Protein AF-A0A3N5Q943-F1 (afdb_monomer_lite)

Sequence (76 aa):
MTIFHFGKHSVPFSDIHDINVEYKYHENELYVDLEINGGAQLSLNLPDSLTFMEQFIAKIREEKNIKAPLPVQNEN

Radius of gyration: 14.64 Å; chains: 1; bounding box: 29×22×50 Å

Secondary structure (DSSP, 8-state):
--EEEETTEEEEGGGEEEEEEEEETTTTEEEEEEEETTTEEEE--HHHHHHHHHHHHHHHHHHTT-PPPPP-----

Structure (mmCIF, N/CA/C/O backbone):
data_AF-A0A3N5Q943-F1
#
_entry.id   AF-A0A3N5Q943-F1
#
loop_
_atom_site.group_PDB
_atom_site.id
_atom_site.type_symbol
_atom_site.label_atom_id
_atom_site.label_alt_id
_atom_site.label_comp_id
_atom_site.label_asym_id
_atom_site.label_entity_id
_atom_site.label_seq_id
_atom_site.pdbx_PDB_ins_code
_atom_site.Cartn_x
_atom_site.Cartn_y
_atom_site.Cartn_z
_atom_site.occupancy
_atom_site.B_iso_or_equiv
_atom_site.auth_seq_id
_atom_site.auth_comp_id
_atom_site.auth_asym_id
_atom_site.auth_atom_id
_atom_site.pdbx_PDB_model_num
ATOM 1 N N . MET A 1 1 ? -9.187 11.337 -7.079 1.00 66.06 1 MET A N 1
ATOM 2 C CA . MET A 1 1 ? -8.308 10.312 -7.680 1.00 66.06 1 MET A CA 1
ATOM 3 C C . MET A 1 1 ? -7.057 10.255 -6.827 1.00 66.06 1 MET A C 1
ATOM 5 O O . MET A 1 1 ? -6.299 11.214 -6.831 1.00 66.06 1 MET A O 1
ATOM 9 N N . THR A 1 2 ? -6.922 9.217 -6.006 1.00 83.50 2 THR A N 1
ATOM 10 C CA . THR A 1 2 ? -5.799 9.077 -5.066 1.00 83.50 2 THR A CA 1
ATOM 11 C C . THR A 1 2 ? -4.620 8.448 -5.799 1.00 83.50 2 THR A C 1
ATOM 13 O O . THR A 1 2 ? -4.804 7.449 -6.497 1.00 83.50 2 THR A O 1
ATOM 16 N N . ILE A 1 3 ? -3.435 9.040 -5.675 1.00 89.62 3 ILE A N 1
ATOM 17 C CA . ILE A 1 3 ? -2.186 8.525 -6.245 1.00 89.62 3 ILE A CA 1
ATOM 18 C C . ILE A 1 3 ? -1.258 8.208 -5.076 1.00 89.62 3 ILE A C 1
ATOM 20 O O . ILE A 1 3 ? -1.023 9.068 -4.229 1.00 89.62 3 ILE A O 1
ATOM 24 N N . PHE A 1 4 ? -0.762 6.975 -5.028 1.00 92.69 4 PHE A N 1
ATOM 25 C CA . PHE A 1 4 ? 0.241 6.556 -4.063 1.00 92.69 4 PHE A CA 1
ATOM 26 C C . PHE A 1 4 ? 1.636 6.878 -4.601 1.00 92.69 4 PHE A C 1
ATOM 28 O O . PHE A 1 4 ? 1.976 6.505 -5.725 1.00 92.69 4 PHE A O 1
ATOM 35 N N . HIS A 1 5 ? 2.445 7.560 -3.797 1.00 90.75 5 HIS A N 1
ATOM 36 C CA . HIS A 1 5 ? 3.820 7.915 -4.133 1.00 90.75 5 HIS A CA 1
ATOM 37 C C . HIS A 1 5 ? 4.776 7.170 -3.201 1.00 90.75 5 HIS A C 1
ATOM 39 O O . HIS A 1 5 ? 4.628 7.262 -1.985 1.00 90.75 5 HIS A O 1
ATOM 45 N N . PHE A 1 6 ? 5.761 6.473 -3.769 1.00 86.50 6 PHE A N 1
ATOM 46 C CA . PHE A 1 6 ? 6.793 5.756 -3.017 1.00 86.50 6 PHE A CA 1
ATOM 47 C C . PHE A 1 6 ? 8.111 5.775 -3.792 1.00 86.50 6 PHE A C 1
ATOM 49 O O . PHE A 1 6 ? 8.139 5.575 -5.011 1.00 86.50 6 PHE A O 1
ATOM 56 N N . GLY A 1 7 ? 9.221 6.063 -3.114 1.00 82.19 7 GLY A N 1
ATOM 57 C CA . GLY A 1 7 ? 10.507 6.293 -3.777 1.00 82.19 7 GLY A CA 1
ATOM 58 C C . GLY A 1 7 ? 10.401 7.287 -4.949 1.00 82.19 7 GLY A C 1
ATOM 59 O O . GLY A 1 7 ? 10.066 8.454 -4.762 1.00 82.19 7 GLY A O 1
ATOM 60 N N . LYS A 1 8 ? 10.700 6.823 -6.171 1.00 85.62 8 LYS A N 1
ATOM 61 C CA . LYS A 1 8 ? 10.559 7.595 -7.429 1.00 85.62 8 LYS A CA 1
ATOM 62 C C . LYS A 1 8 ? 9.334 7.187 -8.258 1.00 85.62 8 LYS A C 1
ATOM 64 O O . LYS A 1 8 ? 9.187 7.629 -9.396 1.00 85.62 8 LYS A O 1
ATOM 69 N N . HIS A 1 9 ? 8.498 6.311 -7.719 1.00 87.56 9 HIS A N 1
ATOM 70 C CA . HIS A 1 9 ? 7.352 5.728 -8.397 1.00 87.56 9 HIS A CA 1
ATOM 71 C C . HIS A 1 9 ? 6.065 6.423 -7.966 1.00 87.56 9 HIS A C 1
ATOM 73 O O . HIS A 1 9 ? 5.976 7.078 -6.925 1.00 87.56 9 HIS A O 1
ATOM 79 N N . SER A 1 10 ? 5.050 6.329 -8.814 1.00 91.81 10 SER A N 1
ATOM 80 C CA . SER A 1 10 ? 3.719 6.854 -8.534 1.00 91.81 10 SER A CA 1
ATOM 81 C C . SER A 1 10 ? 2.703 5.922 -9.165 1.00 91.81 10 SER A C 1
ATOM 83 O O . SER A 1 10 ? 2.800 5.630 -10.355 1.00 91.81 10 SER A O 1
ATOM 85 N N . VAL A 1 11 ? 1.765 5.437 -8.358 1.00 91.69 11 VAL A N 1
ATOM 86 C CA . VAL A 1 11 ? 0.761 4.453 -8.762 1.00 91.69 11 VAL A CA 1
ATOM 87 C C . VAL A 1 11 ? -0.620 5.008 -8.421 1.00 91.69 11 VAL A C 1
ATOM 89 O O . VAL A 1 11 ? -0.923 5.233 -7.246 1.00 91.69 11 VAL A O 1
ATOM 92 N N . PRO A 1 12 ? -1.475 5.276 -9.418 1.00 93.56 12 PRO A N 1
ATOM 93 C CA . PRO A 1 12 ? -2.878 5.575 -9.173 1.00 93.56 12 PRO A CA 1
ATOM 94 C C . PRO A 1 12 ? -3.556 4.409 -8.452 1.00 93.56 12 PRO A C 1
ATOM 96 O O . PRO A 1 12 ? -3.393 3.257 -8.839 1.00 93.56 12 PRO A O 1
ATOM 99 N N . PHE A 1 13 ? -4.388 4.688 -7.448 1.00 92.75 13 PHE A N 1
ATOM 100 C CA . PHE A 1 13 ? -5.142 3.629 -6.761 1.00 92.75 13 PHE A CA 1
ATOM 101 C C . PHE A 1 13 ? -6.097 2.871 -7.696 1.00 92.75 13 PHE A C 1
ATOM 103 O O . PHE A 1 13 ? -6.466 1.744 -7.397 1.00 92.75 13 PHE A O 1
ATOM 110 N N . SER A 1 14 ? -6.507 3.481 -8.813 1.00 92.88 14 SER A N 1
ATOM 111 C CA . SER A 1 14 ? -7.297 2.823 -9.864 1.00 92.88 14 SER A CA 1
ATOM 112 C C . SER A 1 14 ? -6.540 1.719 -10.596 1.00 92.88 14 SER A C 1
ATOM 114 O O . SER A 1 14 ? -7.166 0.869 -11.224 1.00 92.88 14 SER A O 1
ATOM 116 N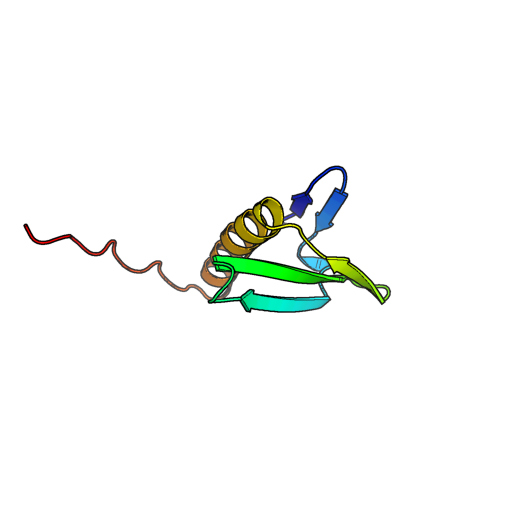 N . ASP A 1 15 ? -5.211 1.764 -10.545 1.00 93.50 15 ASP A N 1
ATOM 117 C CA . ASP A 1 15 ? -4.347 0.849 -11.278 1.00 93.50 15 ASP A CA 1
ATOM 118 C C . ASP A 1 15 ? -3.941 -0.345 -10.414 1.00 93.50 15 ASP A C 1
ATOM 120 O O . ASP A 1 15 ? -3.386 -1.299 -10.942 1.00 93.50 15 ASP A O 1
ATOM 124 N N . ILE A 1 16 ? -4.231 -0.311 -9.110 1.00 94.12 16 ILE A N 1
ATOM 125 C CA . ILE A 1 16 ? -3.995 -1.420 -8.185 1.00 94.12 16 ILE A CA 1
ATOM 126 C C . ILE A 1 16 ? -5.123 -2.439 -8.363 1.00 94.12 16 ILE A C 1
ATOM 128 O O . ILE A 1 16 ? -6.294 -2.120 -8.154 1.00 94.12 16 ILE A O 1
ATOM 132 N N . HIS A 1 17 ? -4.754 -3.650 -8.769 1.00 94.50 17 HIS A N 1
ATOM 133 C CA . HIS A 1 17 ? -5.655 -4.781 -8.946 1.00 94.50 17 HIS A CA 1
ATOM 134 C C . HIS A 1 17 ? -5.865 -5.529 -7.629 1.00 94.50 17 HIS A C 1
ATOM 136 O O . HIS A 1 17 ? -7.002 -5.665 -7.185 1.00 94.50 17 HIS A O 1
ATOM 142 N N . ASP A 1 18 ? -4.764 -5.934 -6.995 1.00 95.12 18 ASP A N 1
ATOM 143 C CA . ASP A 1 18 ? -4.755 -6.710 -5.758 1.00 95.12 18 ASP A CA 1
ATOM 144 C C . ASP A 1 18 ? -3.678 -6.203 -4.792 1.00 95.12 18 ASP A C 1
ATOM 146 O O . ASP A 1 18 ? -2.702 -5.553 -5.181 1.00 95.12 18 ASP A O 1
ATOM 150 N N . ILE A 1 19 ? -3.888 -6.481 -3.504 1.00 95.44 19 ILE A N 1
ATOM 151 C CA . ILE A 1 19 ? -2.994 -6.093 -2.410 1.00 95.44 19 ILE A CA 1
ATOM 152 C C . ILE A 1 19 ? -2.795 -7.308 -1.504 1.00 95.44 19 ILE A C 1
ATOM 154 O O . ILE A 1 19 ? -3.763 -7.830 -0.947 1.00 95.44 19 ILE A O 1
ATOM 158 N N . ASN A 1 20 ? -1.544 -7.711 -1.298 1.00 97.06 20 ASN A N 1
ATOM 159 C CA . ASN A 1 20 ? -1.165 -8.660 -0.256 1.00 97.06 20 ASN A CA 1
ATOM 160 C C . ASN A 1 20 ? -0.554 -7.899 0.925 1.00 97.06 20 ASN A C 1
ATOM 162 O O . ASN A 1 20 ? 0.318 -7.053 0.735 1.00 97.06 20 ASN A O 1
ATOM 166 N N . VAL A 1 21 ? -1.014 -8.195 2.142 1.00 96.88 21 VAL A N 1
ATOM 167 C CA . VAL A 1 21 ? -0.502 -7.585 3.375 1.00 96.88 21 VAL A CA 1
ATOM 168 C C . VAL A 1 21 ? -0.001 -8.689 4.291 1.00 96.88 21 VAL A C 1
ATOM 170 O O . VAL A 1 21 ? -0.778 -9.536 4.733 1.00 96.88 21 VAL A O 1
ATOM 173 N N . GLU A 1 22 ? 1.284 -8.646 4.618 1.00 96.81 22 GLU A N 1
ATOM 174 C CA . GLU A 1 22 ? 1.915 -9.568 5.555 1.00 96.81 22 GLU A CA 1
ATOM 175 C C . GLU A 1 22 ? 2.416 -8.801 6.776 1.00 96.81 22 GLU A C 1
ATOM 177 O O . GLU A 1 22 ? 3.105 -7.789 6.658 1.00 96.81 22 GLU A O 1
ATOM 182 N N . TYR A 1 23 ? 2.091 -9.299 7.968 1.00 96.56 23 TYR A N 1
ATOM 183 C CA . TYR A 1 23 ? 2.656 -8.796 9.213 1.00 96.56 23 TYR A CA 1
ATOM 184 C C . TYR A 1 23 ? 3.412 -9.905 9.935 1.00 96.56 23 TYR A C 1
ATOM 186 O O . TYR A 1 23 ? 2.840 -10.934 10.307 1.00 96.56 23 TYR A O 1
ATOM 194 N N . LYS A 1 24 ? 4.698 -9.672 10.184 1.00 95.31 24 LYS A N 1
ATOM 195 C CA . LYS A 1 24 ? 5.573 -10.610 10.881 1.00 95.31 24 LYS A CA 1
ATOM 196 C C . LYS A 1 24 ? 5.722 -10.192 12.337 1.00 95.31 24 LYS A C 1
ATOM 198 O O . LYS A 1 24 ? 6.545 -9.348 12.678 1.00 95.31 24 LYS A O 1
ATOM 203 N N . TYR A 1 25 ? 4.954 -10.832 13.220 1.00 95.00 25 TYR A N 1
ATOM 204 C CA . TYR A 1 25 ? 4.920 -10.499 14.652 1.00 95.00 25 TYR A CA 1
ATOM 205 C C . TYR A 1 25 ? 6.280 -10.556 15.357 1.00 95.00 25 TYR A C 1
ATOM 207 O O . TYR A 1 25 ? 6.530 -9.751 16.247 1.00 95.00 25 TYR A O 1
ATOM 215 N N . HIS A 1 26 ? 7.143 -11.505 14.990 1.00 97.06 26 HIS A N 1
ATOM 216 C CA . HIS A 1 26 ? 8.455 -11.645 15.623 1.00 97.06 26 HIS A CA 1
ATOM 217 C C . HIS A 1 26 ? 9.421 -10.518 15.231 1.00 97.06 26 HIS A C 1
ATOM 219 O O . HIS A 1 26 ? 10.232 -10.092 16.047 1.00 97.06 26 HIS A O 1
ATOM 225 N N . GLU A 1 27 ? 9.306 -10.036 13.994 1.00 95.38 27 GLU A N 1
ATOM 226 C CA . GLU A 1 27 ? 10.159 -8.989 13.421 1.00 95.38 27 GLU A CA 1
ATOM 227 C C . GLU A 1 27 ? 9.577 -7.589 13.671 1.00 95.38 27 GLU A C 1
ATOM 229 O O . GLU A 1 27 ? 10.301 -6.602 13.606 1.00 95.38 27 GLU A O 1
ATOM 234 N N . ASN A 1 28 ? 8.290 -7.507 14.037 1.00 93.44 28 ASN A N 1
ATOM 235 C CA . ASN A 1 28 ? 7.534 -6.261 14.174 1.00 93.44 28 ASN A CA 1
ATOM 236 C C . ASN A 1 28 ? 7.522 -5.453 12.863 1.00 93.44 28 ASN A C 1
ATOM 238 O O . ASN A 1 28 ? 7.657 -4.229 12.861 1.00 93.44 28 ASN A O 1
ATOM 242 N N . GLU A 1 29 ? 7.364 -6.160 11.743 1.00 94.94 29 GLU A N 1
ATOM 243 C CA . GLU A 1 29 ? 7.414 -5.591 10.398 1.00 94.94 29 GLU A CA 1
ATOM 244 C C . GLU A 1 29 ? 6.139 -5.883 9.608 1.00 94.94 29 GLU A C 1
ATOM 246 O O . GLU A 1 29 ? 5.541 -6.958 9.711 1.00 94.94 29 GLU A O 1
ATOM 251 N N . LEU A 1 30 ? 5.745 -4.896 8.802 1.00 95.75 30 LEU A N 1
ATOM 252 C CA . LEU A 1 30 ? 4.635 -4.947 7.863 1.00 95.75 30 LEU A CA 1
ATOM 253 C C . LEU A 1 30 ? 5.184 -4.843 6.438 1.00 95.75 30 LEU A C 1
ATOM 255 O O . LEU A 1 30 ? 5.944 -3.921 6.136 1.00 95.75 30 LEU A O 1
ATOM 259 N N . TYR A 1 31 ? 4.724 -5.739 5.575 1.00 95.00 31 TYR A N 1
ATOM 260 C CA . TYR A 1 31 ? 5.038 -5.776 4.156 1.00 95.00 31 TYR A CA 1
ATOM 261 C C . TYR A 1 31 ? 3.756 -5.688 3.338 1.00 95.00 31 TYR A C 1
ATOM 263 O O . TYR A 1 31 ? 2.748 -6.320 3.667 1.00 95.00 31 TYR A O 1
ATOM 271 N N . VAL A 1 32 ? 3.801 -4.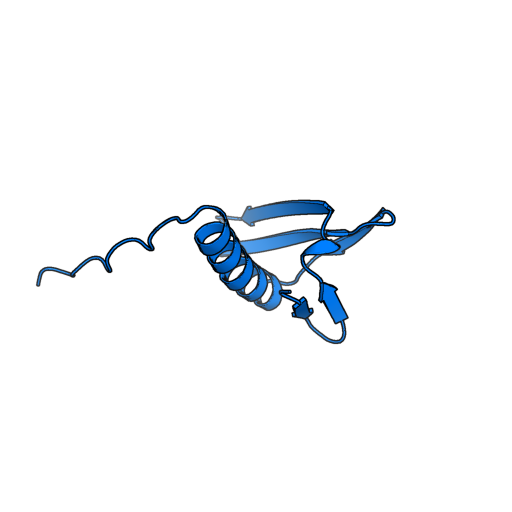891 2.276 1.00 97.38 32 VAL A N 1
ATOM 272 C CA . VAL A 1 32 ? 2.701 -4.739 1.327 1.00 97.38 32 VAL A CA 1
ATOM 273 C C . VAL A 1 32 ? 3.218 -5.031 -0.073 1.00 97.38 32 VAL A C 1
ATOM 275 O O . VAL A 1 32 ? 4.143 -4.364 -0.541 1.00 97.38 32 VAL A O 1
ATOM 278 N N . ASP A 1 33 ? 2.575 -5.977 -0.749 1.00 96.25 33 ASP A N 1
ATOM 279 C CA . ASP A 1 33 ? 2.766 -6.209 -2.176 1.00 96.25 33 ASP A CA 1
ATOM 280 C C . ASP A 1 33 ? 1.548 -5.700 -2.943 1.00 96.25 33 ASP A C 1
ATOM 282 O O . ASP A 1 33 ? 0.401 -5.977 -2.584 1.00 96.25 33 ASP A O 1
ATOM 286 N N . LEU A 1 34 ? 1.807 -4.951 -4.010 1.00 96.00 34 LEU A N 1
ATOM 287 C CA . LEU A 1 34 ? 0.797 -4.417 -4.910 1.00 96.00 34 LEU A CA 1
ATOM 288 C C . LEU A 1 34 ? 0.883 -5.151 -6.240 1.00 96.00 34 LEU A C 1
ATOM 290 O O . LEU A 1 34 ? 1.938 -5.155 -6.877 1.00 96.00 34 LEU A O 1
ATOM 294 N N . GLU A 1 35 ? -0.234 -5.700 -6.695 1.00 95.88 35 GLU A N 1
ATOM 295 C CA . GLU A 1 35 ? -0.404 -6.092 -8.087 1.00 95.88 35 GLU A CA 1
ATOM 296 C C . GLU A 1 35 ? -1.089 -4.950 -8.829 1.00 95.88 35 GLU A C 1
ATOM 298 O O . GLU A 1 35 ? -2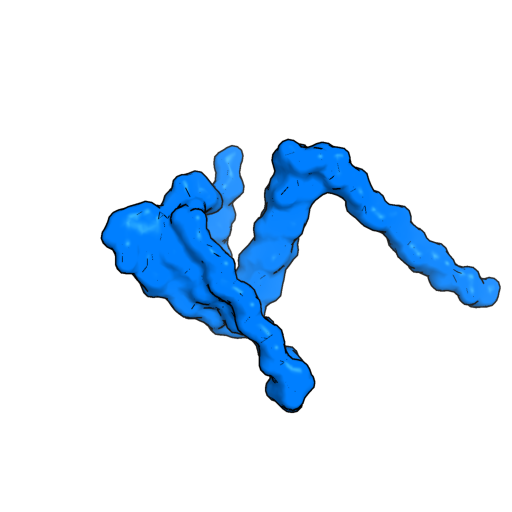.145 -4.473 -8.413 1.00 95.88 35 GLU A O 1
ATOM 303 N N . ILE A 1 36 ? -0.484 -4.490 -9.921 1.00 93.69 36 ILE A N 1
ATOM 304 C CA . ILE A 1 36 ? -1.044 -3.432 -10.759 1.00 93.69 36 ILE A CA 1
ATOM 305 C C . ILE A 1 36 ? -1.520 -3.980 -12.102 1.00 93.69 36 ILE A C 1
ATOM 307 O O . ILE A 1 36 ? -0.988 -4.954 -12.642 1.00 93.69 36 ILE A O 1
ATOM 311 N N . ASN A 1 37 ? -2.519 -3.309 -12.670 1.00 91.75 37 ASN A N 1
ATOM 312 C CA . ASN A 1 37 ? -3.058 -3.605 -13.989 1.00 91.75 37 ASN A CA 1
ATOM 313 C C . ASN A 1 37 ? -1.924 -3.705 -15.021 1.00 91.75 37 ASN A C 1
ATOM 315 O O . ASN A 1 37 ? -1.064 -2.831 -15.118 1.00 91.75 37 ASN A O 1
ATOM 319 N N . GLY A 1 38 ? -1.930 -4.788 -15.799 1.00 84.56 38 GLY A N 1
ATOM 320 C CA . GLY A 1 38 ? -0.815 -5.145 -16.682 1.00 84.56 38 GLY A CA 1
ATOM 321 C C . GLY A 1 38 ? 0.145 -6.186 -16.094 1.00 84.56 38 GLY A C 1
ATOM 322 O O . GLY A 1 38 ? 1.108 -6.546 -16.767 1.00 84.56 38 GLY A O 1
ATOM 323 N N . GLY A 1 39 ? -0.134 -6.701 -14.889 1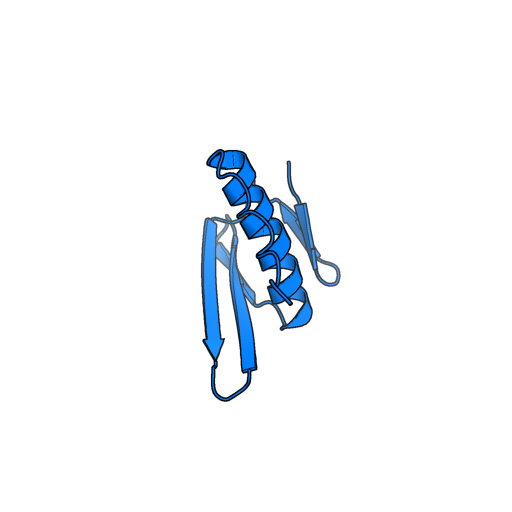.00 85.44 39 GLY A N 1
ATOM 324 C CA . GLY A 1 39 ? 0.535 -7.866 -14.298 1.00 85.44 39 GLY A CA 1
ATOM 325 C C . GLY A 1 39 ? 1.873 -7.561 -13.624 1.00 85.44 39 GLY A C 1
ATOM 326 O O . GLY A 1 39 ? 2.635 -8.482 -13.335 1.00 85.44 39 GLY A O 1
ATOM 327 N N . ALA A 1 40 ? 2.194 -6.286 -13.396 1.00 89.81 40 ALA A N 1
ATOM 328 C CA . ALA A 1 40 ? 3.386 -5.916 -12.644 1.00 89.81 40 ALA A CA 1
ATOM 329 C C . ALA A 1 40 ? 3.121 -6.017 -11.136 1.00 89.81 40 ALA A C 1
ATOM 331 O O . ALA A 1 40 ? 2.045 -5.663 -10.658 1.00 89.81 40 ALA A O 1
ATOM 332 N N . GLN A 1 41 ? 4.127 -6.485 -10.398 1.00 93.44 41 GLN A N 1
ATOM 333 C CA . GLN A 1 41 ? 4.089 -6.615 -8.944 1.00 93.44 41 GLN A CA 1
ATOM 334 C C . GLN A 1 41 ? 5.142 -5.710 -8.303 1.00 93.44 41 GLN A C 1
ATOM 336 O O . GLN A 1 41 ? 6.259 -5.580 -8.812 1.00 93.44 41 GLN A O 1
ATOM 341 N N . LEU A 1 42 ? 4.771 -5.064 -7.201 1.00 92.75 42 LEU A N 1
ATOM 342 C CA . LEU A 1 42 ? 5.592 -4.098 -6.479 1.00 92.75 42 LEU A CA 1
ATOM 343 C C . LEU A 1 42 ? 5.575 -4.431 -4.988 1.00 92.75 42 LEU A C 1
ATOM 345 O O . LEU A 1 42 ? 4.534 -4.312 -4.352 1.00 92.75 42 LEU A O 1
ATOM 349 N N . SER A 1 43 ? 6.731 -4.783 -4.432 1.00 94.31 43 SER A N 1
ATOM 350 C CA . SER A 1 43 ? 6.898 -4.970 -2.988 1.00 94.31 43 SER A CA 1
ATOM 351 C C . SER A 1 43 ? 7.383 -3.680 -2.342 1.00 94.31 43 SER A C 1
ATOM 353 O O . SER A 1 43 ? 8.402 -3.108 -2.745 1.00 94.31 43 SER A O 1
ATOM 355 N N . LEU A 1 44 ? 6.652 -3.212 -1.337 1.00 95.25 44 LEU A N 1
ATOM 356 C CA . LEU A 1 44 ? 6.985 -2.011 -0.586 1.00 95.25 44 LEU A CA 1
ATOM 357 C C . LEU A 1 44 ? 7.921 -2.348 0.579 1.00 95.25 44 LEU A C 1
ATOM 359 O O . LEU A 1 44 ? 7.811 -3.391 1.221 1.00 95.25 44 LEU A O 1
ATOM 363 N N . ASN A 1 45 ? 8.838 -1.431 0.886 1.00 94.19 45 ASN A N 1
ATOM 364 C CA . ASN A 1 45 ? 9.582 -1.484 2.146 1.00 94.19 45 ASN A CA 1
ATOM 365 C C . ASN A 1 45 ? 8.668 -1.090 3.324 1.00 94.19 45 ASN A C 1
ATOM 367 O O . ASN A 1 45 ? 7.532 -0.659 3.122 1.00 94.19 45 ASN A O 1
ATOM 371 N N . LEU A 1 46 ? 9.164 -1.204 4.558 1.00 93.88 46 LEU A N 1
ATOM 372 C CA . LEU A 1 46 ? 8.380 -0.893 5.755 1.00 93.88 46 LEU A CA 1
ATOM 373 C C . LEU A 1 46 ? 7.825 0.556 5.774 1.00 93.88 46 LEU A C 1
ATOM 375 O O . LEU A 1 46 ? 6.612 0.704 5.929 1.00 93.88 46 LEU A O 1
ATOM 379 N N . PRO A 1 47 ? 8.631 1.628 5.590 1.00 94.56 47 PRO A N 1
ATOM 380 C CA . PRO A 1 47 ? 8.105 2.998 5.525 1.00 94.56 47 PRO A CA 1
ATOM 381 C C . PRO A 1 47 ? 7.001 3.211 4.479 1.00 94.56 47 PRO A C 1
ATOM 383 O O . PRO A 1 47 ? 5.971 3.830 4.768 1.00 94.56 47 PRO A O 1
ATOM 386 N N . ASP A 1 48 ? 7.199 2.679 3.273 1.00 95.31 48 ASP A N 1
ATOM 387 C CA . ASP A 1 48 ? 6.244 2.804 2.174 1.00 95.31 48 ASP A CA 1
ATOM 388 C C . ASP A 1 48 ? 4.979 1.975 2.449 1.00 95.31 48 ASP A C 1
ATOM 390 O O . ASP A 1 48 ? 3.875 2.440 2.176 1.00 95.31 48 ASP A O 1
ATOM 394 N N . SER A 1 49 ? 5.116 0.798 3.070 1.00 95.75 49 SER A N 1
ATOM 395 C CA . SER A 1 49 ? 3.996 -0.055 3.493 1.00 95.75 49 SER A CA 1
ATOM 396 C C . SER A 1 49 ? 3.102 0.650 4.511 1.00 95.75 49 SER A C 1
ATOM 398 O O . SER A 1 49 ? 1.881 0.653 4.368 1.00 95.75 49 SER A O 1
ATOM 400 N N . LEU A 1 50 ? 3.691 1.300 5.520 1.00 95.31 50 LEU A N 1
ATOM 401 C CA . LEU A 1 50 ? 2.932 2.063 6.518 1.00 95.31 50 LEU A CA 1
ATOM 402 C C . LEU A 1 50 ? 2.194 3.241 5.872 1.00 95.31 50 LEU A C 1
ATOM 404 O O . LEU A 1 50 ? 0.988 3.400 6.065 1.00 95.31 50 LEU A O 1
ATOM 408 N N . THR A 1 51 ? 2.898 4.009 5.037 1.00 94.19 51 THR A N 1
ATOM 409 C CA . THR A 1 51 ? 2.322 5.151 4.309 1.00 94.19 51 THR A CA 1
ATOM 410 C C . THR A 1 51 ? 1.177 4.711 3.394 1.00 94.19 51 THR A C 1
ATOM 412 O O . THR A 1 51 ? 0.129 5.360 3.336 1.00 94.19 51 THR A O 1
ATOM 415 N N . PHE A 1 52 ? 1.353 3.590 2.692 1.00 95.19 52 PHE A N 1
ATOM 416 C CA . PHE A 1 52 ? 0.318 3.003 1.853 1.00 95.19 52 PHE A CA 1
ATOM 417 C C . PHE A 1 52 ? -0.916 2.636 2.675 1.00 95.19 52 PHE A C 1
ATOM 419 O O . PHE A 1 52 ? -2.026 3.025 2.311 1.00 95.19 52 PHE A O 1
ATOM 426 N N . MET A 1 53 ? -0.737 1.936 3.800 1.00 95.38 53 MET A N 1
ATOM 427 C CA . MET A 1 53 ? -1.850 1.493 4.641 1.00 95.38 53 MET A CA 1
ATOM 428 C C . MET A 1 53 ? -2.653 2.658 5.218 1.00 95.38 53 MET A C 1
ATOM 430 O O . MET A 1 53 ? -3.879 2.579 5.253 1.00 95.38 53 MET A O 1
ATOM 434 N N . GLU A 1 54 ? -2.008 3.755 5.617 1.00 93.56 54 GLU A N 1
ATOM 435 C CA . GLU A 1 54 ? -2.712 4.958 6.078 1.00 93.56 54 GLU A CA 1
ATOM 436 C C . GLU A 1 54 ? -3.637 5.526 4.992 1.00 93.56 54 GLU A C 1
ATOM 438 O O . GLU A 1 54 ? -4.828 5.757 5.233 1.00 93.56 54 GLU A O 1
ATOM 443 N N . GLN A 1 55 ? -3.113 5.693 3.774 1.00 93.75 55 GLN A N 1
ATOM 444 C CA . GLN A 1 55 ? -3.880 6.203 2.635 1.00 93.75 55 GLN A CA 1
ATOM 445 C C . GLN A 1 55 ? -4.978 5.226 2.203 1.00 93.75 55 GLN A C 1
ATOM 447 O O . GLN A 1 55 ? -6.107 5.637 1.923 1.00 93.75 55 GLN A O 1
ATOM 452 N N . PHE A 1 56 ? -4.668 3.930 2.183 1.00 93.25 56 PHE A N 1
ATOM 453 C CA . PHE A 1 56 ? -5.602 2.869 1.829 1.00 93.25 56 PHE A CA 1
ATOM 454 C C . PHE A 1 56 ? -6.771 2.796 2.815 1.00 93.25 56 PHE A C 1
ATOM 456 O O . PHE A 1 56 ? -7.930 2.802 2.399 1.00 93.25 56 PHE A O 1
ATOM 463 N N . ILE A 1 57 ? -6.499 2.818 4.123 1.00 93.31 57 ILE A N 1
ATOM 464 C CA . ILE A 1 57 ? -7.540 2.817 5.158 1.00 93.31 57 ILE A CA 1
ATOM 465 C C . ILE A 1 57 ? -8.411 4.072 5.050 1.00 93.31 57 ILE A C 1
ATOM 467 O O . ILE A 1 57 ? -9.636 3.970 5.154 1.00 93.31 57 ILE A O 1
ATOM 471 N N . ALA A 1 58 ? -7.814 5.248 4.825 1.00 91.19 58 ALA A N 1
ATOM 472 C CA . ALA A 1 58 ? -8.565 6.488 4.629 1.00 91.19 58 ALA A CA 1
ATOM 473 C C . ALA A 1 58 ? -9.512 6.390 3.421 1.00 91.19 58 ALA A C 1
ATOM 475 O O . ALA A 1 58 ? -10.702 6.684 3.551 1.00 91.19 58 ALA A O 1
ATOM 476 N N . LYS A 1 59 ? -9.014 5.884 2.287 1.00 90.00 59 LYS A N 1
ATOM 477 C CA . LYS A 1 59 ? -9.806 5.651 1.074 1.00 90.00 59 LYS A CA 1
ATOM 478 C C . LYS A 1 59 ? -10.960 4.673 1.313 1.00 90.00 59 LYS A C 1
ATOM 480 O O . LYS A 1 59 ? -12.092 4.979 0.953 1.00 90.00 59 LYS A O 1
ATOM 485 N N . ILE A 1 60 ? -10.708 3.523 1.944 1.00 91.31 60 ILE A N 1
ATOM 486 C CA . ILE A 1 60 ? -11.759 2.533 2.239 1.00 91.31 60 ILE A CA 1
ATOM 487 C C . ILE A 1 60 ? -12.835 3.132 3.146 1.00 91.31 60 ILE A C 1
ATOM 489 O O . ILE A 1 60 ? -14.025 2.909 2.921 1.00 91.31 60 ILE A O 1
ATOM 493 N N . ARG A 1 61 ? -12.440 3.915 4.157 1.00 92.44 61 ARG A N 1
ATOM 494 C CA . ARG A 1 61 ? -13.393 4.600 5.039 1.00 92.44 61 ARG A CA 1
ATOM 495 C C . ARG A 1 61 ? -14.275 5.579 4.275 1.00 92.44 61 ARG A C 1
ATOM 497 O O . ARG A 1 61 ? -15.484 5.567 4.486 1.00 92.44 61 ARG A O 1
ATOM 504 N N . GLU A 1 62 ? -13.689 6.378 3.388 1.00 91.31 62 GLU A N 1
ATOM 505 C CA . GLU A 1 62 ? -14.420 7.315 2.532 1.00 91.31 62 GLU A CA 1
ATOM 506 C C . GLU A 1 62 ? -15.412 6.578 1.617 1.00 91.31 62 GLU A C 1
ATOM 508 O O . GLU A 1 62 ? -16.609 6.859 1.645 1.00 91.31 62 GLU A O 1
ATOM 513 N N . GLU A 1 63 ? -14.951 5.568 0.875 1.00 91.19 63 GLU A N 1
ATOM 514 C CA . GLU A 1 63 ? -15.772 4.842 -0.105 1.00 91.19 63 GLU A CA 1
ATOM 515 C C . GLU A 1 63 ? -16.895 4.021 0.523 1.00 91.19 63 GLU A C 1
ATOM 517 O O . GLU A 1 63 ? -17.970 3.865 -0.058 1.00 91.19 63 GLU A O 1
ATOM 522 N N . LYS A 1 64 ? -16.649 3.463 1.709 1.00 93.38 64 LYS A N 1
ATOM 523 C CA . LYS A 1 64 ? -17.636 2.661 2.437 1.00 93.38 64 LYS A CA 1
ATOM 524 C C . LYS A 1 64 ? -18.447 3.485 3.432 1.00 93.38 64 LYS A C 1
ATOM 526 O O . LYS A 1 64 ? -19.289 2.915 4.122 1.00 93.38 64 LYS A O 1
ATOM 531 N N . ASN A 1 65 ? -18.218 4.799 3.505 1.00 92.00 65 ASN A N 1
ATOM 532 C CA . ASN A 1 65 ? -18.845 5.698 4.474 1.00 92.00 65 ASN A CA 1
ATOM 533 C C . ASN A 1 65 ? -18.710 5.187 5.929 1.00 92.00 65 ASN A C 1
ATOM 535 O O . ASN A 1 65 ? -19.644 5.252 6.733 1.00 92.00 65 ASN A O 1
ATOM 539 N N . ILE A 1 66 ? -17.540 4.633 6.263 1.00 91.94 66 ILE A N 1
ATOM 540 C CA . ILE A 1 66 ? 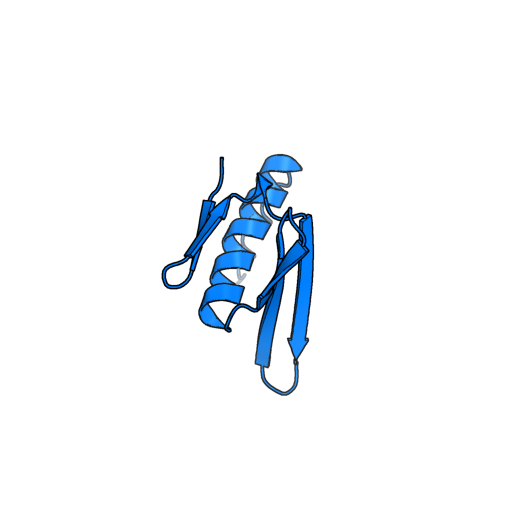-17.221 4.141 7.605 1.00 91.94 66 ILE A CA 1
ATOM 541 C C . ILE A 1 66 ? -16.702 5.323 8.420 1.00 91.94 66 ILE A C 1
ATOM 543 O O . ILE A 1 66 ? -15.614 5.843 8.168 1.00 91.94 66 ILE A O 1
ATOM 547 N N . LYS A 1 67 ? -17.468 5.734 9.433 1.00 84.50 67 LYS A N 1
ATOM 548 C CA . LYS A 1 67 ? -17.024 6.752 10.391 1.00 84.50 67 LYS A CA 1
ATOM 549 C C . LYS A 1 67 ? -15.794 6.239 11.139 1.00 84.50 67 LYS A C 1
ATOM 551 O O . LYS A 1 67 ? -15.793 5.105 11.618 1.00 84.50 67 LYS A O 1
ATOM 556 N N . ALA A 1 68 ? -14.756 7.069 11.240 1.00 71.31 68 ALA A N 1
ATOM 557 C CA . ALA A 1 68 ? -13.601 6.745 12.067 1.00 71.31 68 ALA A CA 1
ATOM 558 C C . ALA A 1 68 ? -14.071 6.434 13.504 1.00 71.31 68 ALA A C 1
ATOM 560 O O . ALA A 1 68 ? -14.996 7.103 13.983 1.00 71.31 68 ALA A O 1
ATOM 561 N N . PRO A 1 69 ? -13.474 5.439 14.189 1.00 68.62 69 PRO A N 1
ATOM 562 C CA . PRO A 1 69 ? -13.761 5.215 15.598 1.00 68.62 69 PRO A CA 1
ATOM 563 C C . PRO A 1 69 ? -13.537 6.519 16.360 1.00 68.62 69 PRO A C 1
ATOM 565 O O . PRO A 1 69 ? -12.578 7.242 16.072 1.00 68.62 69 PRO A O 1
ATOM 568 N N . LEU A 1 70 ? -14.417 6.825 17.316 1.00 61.81 70 LEU A N 1
ATOM 569 C CA . LEU A 1 70 ? -14.149 7.909 18.256 1.00 61.81 70 LEU A CA 1
ATOM 570 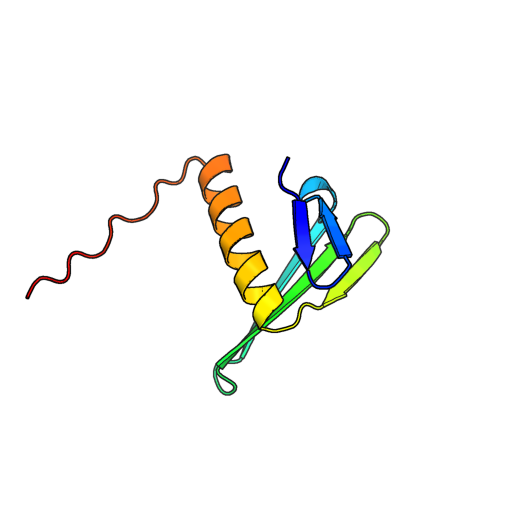C C . LEU A 1 70 ? -12.779 7.639 18.895 1.00 61.81 70 LEU A C 1
ATOM 572 O O . LEU A 1 70 ? -12.503 6.477 19.219 1.00 61.81 70 LEU A O 1
ATOM 576 N N . PRO A 1 71 ? -11.913 8.658 19.049 1.00 61.28 71 PRO A N 1
ATOM 577 C CA . PRO A 1 71 ? -10.685 8.478 19.805 1.00 61.28 71 PRO A CA 1
ATOM 578 C C . PRO A 1 71 ? -11.071 7.881 21.154 1.00 61.28 71 PRO A C 1
ATOM 580 O O . PRO A 1 71 ? -11.984 8.390 21.810 1.00 61.28 71 PRO A O 1
ATOM 583 N N . VAL A 1 72 ? -10.429 6.769 21.519 1.00 62.59 72 VAL A N 1
ATOM 584 C CA . VAL A 1 72 ? -10.583 6.188 22.850 1.00 62.59 72 VAL A CA 1
ATOM 585 C C . VAL A 1 72 ? -10.189 7.299 23.812 1.00 62.59 72 VAL A C 1
ATOM 587 O O . VAL A 1 72 ? -9.032 7.716 23.851 1.00 62.59 72 VAL A O 1
ATOM 590 N N . GLN A 1 73 ? -11.181 7.870 24.491 1.00 59.31 73 GLN A N 1
ATOM 591 C CA . GLN A 1 73 ? -10.919 8.802 25.568 1.00 59.31 73 GLN A CA 1
ATOM 592 C C . GLN A 1 73 ? -10.241 7.958 26.636 1.00 59.31 73 GLN A C 1
ATOM 594 O O . GLN A 1 73 ? -10.861 7.059 27.197 1.00 59.31 73 GLN A O 1
ATOM 599 N N . ASN A 1 74 ? -8.946 8.176 26.837 1.00 57.69 74 ASN A N 1
ATOM 600 C CA . ASN A 1 74 ? -8.261 7.601 27.979 1.00 57.69 74 ASN A CA 1
ATOM 601 C C . ASN A 1 74 ? -8.886 8.259 29.213 1.00 57.69 74 ASN A C 1
ATOM 603 O O . ASN A 1 74 ? -8.594 9.418 29.510 1.00 57.69 74 ASN A O 1
ATOM 607 N N . GLU A 1 75 ? -9.810 7.554 29.862 1.00 54.53 75 GLU A N 1
ATOM 608 C CA . GLU A 1 75 ? -10.262 7.897 31.203 1.00 54.53 75 GLU A CA 1
ATOM 609 C C . GLU A 1 75 ? -9.047 7.734 32.126 1.00 54.53 75 GLU A C 1
ATOM 611 O O . GLU A 1 75 ? -8.587 6.618 32.369 1.00 54.53 75 GLU A O 1
ATOM 616 N N . ASN A 1 76 ? -8.475 8.866 32.540 1.00 53.78 76 ASN A N 1
ATOM 617 C CA . ASN A 1 76 ? -7.558 8.944 33.677 1.00 53.78 76 ASN A CA 1
ATOM 618 C C . ASN A 1 76 ? -8.364 9.072 34.967 1.00 53.78 76 ASN A C 1
ATOM 620 O O . ASN A 1 76 ? -9.344 9.855 34.956 1.00 53.78 76 ASN A O 1
#

pLDDT: mean 88.73, std 11.18, range [53.78, 97.38]

Foldseek 3Di:
DDWQDDDPDIHDPVFFDDKDWDADPVVRAIKIWTQGHVGDIDIDHRVSRVVVVVVVVVVCCVVVVPDDPDPPPPDD